Protein AF-K4IH78-F1 (afdb_monomer_lite)

Secondary structure (DSSP, 8-state):
--HHHHHH--STT-HHHHHHHHHHHHHHH--TTS-HHHHHHHHHHHHHHHHHHTT-----HHHHHHHHHHHTT-HHHHHHHHHHHHHHHTT-HHHHHHTHHHHHHHHHHHHHTTS-GGGS---HHHHHHHHHHHHHHH--

pLDDT: mean 88.58, std 10.08, range [51.41, 97.81]

Structure (mmCIF, N/CA/C/O backbone):
data_AF-K4IH78-F1
#
_entry.id   AF-K4IH78-F1
#
loop_
_atom_site.group_PDB
_atom_site.id
_atom_site.type_symbol
_atom_site.label_atom_id
_atom_site.label_alt_id
_atom_site.label_comp_id
_atom_site.label_asym_id
_atom_site.label_entity_id
_atom_site.label_seq_id
_atom_site.pdbx_PDB_ins_code
_atom_site.Cartn_x
_atom_site.Cartn_y
_atom_site.Cartn_z
_atom_site.occupancy
_atom_site.B_iso_or_equiv
_atom_site.auth_seq_id
_atom_site.auth_comp_id
_atom_site.auth_asym_id
_atom_site.auth_atom_id
_atom_site.pdbx_PDB_model_num
ATOM 1 N N . MET A 1 1 ? -16.023 -11.384 7.622 1.00 51.41 1 MET A N 1
ATOM 2 C CA . MET A 1 1 ? -15.762 -11.040 6.217 1.00 51.41 1 MET A CA 1
ATOM 3 C C . MET A 1 1 ? -14.771 -12.059 5.667 1.00 51.41 1 MET A C 1
ATOM 5 O O . MET A 1 1 ? -13.769 -12.294 6.327 1.00 51.41 1 MET A O 1
ATOM 9 N N . THR A 1 2 ? -15.081 -12.748 4.572 1.00 55.84 2 THR A N 1
ATOM 10 C CA . THR A 1 2 ? -14.238 -13.778 3.940 1.00 55.84 2 THR A CA 1
ATOM 11 C C . THR A 1 2 ? -13.180 -13.147 3.027 1.00 55.84 2 THR A C 1
ATOM 13 O O . THR A 1 2 ? -13.302 -11.983 2.647 1.00 55.84 2 THR A O 1
ATOM 16 N N . ALA A 1 3 ? -12.158 -13.916 2.629 1.00 53.53 3 ALA A N 1
ATOM 17 C CA . ALA A 1 3 ? -11.144 -13.486 1.658 1.00 53.53 3 ALA A CA 1
ATOM 18 C C . ALA A 1 3 ? -11.763 -12.898 0.374 1.00 53.53 3 ALA A C 1
ATOM 20 O O . ALA A 1 3 ? -11.286 -11.893 -0.148 1.00 53.53 3 ALA A O 1
ATOM 21 N N . TYR A 1 4 ? -12.866 -13.493 -0.095 1.00 55.97 4 TYR A N 1
ATOM 22 C CA . TYR A 1 4 ? -13.595 -13.046 -1.281 1.00 55.97 4 TYR A CA 1
ATOM 23 C C . TYR A 1 4 ? -14.158 -11.630 -1.132 1.00 55.97 4 TYR A C 1
ATOM 25 O O . TYR A 1 4 ? -14.076 -10.849 -2.069 1.00 55.97 4 TYR A O 1
ATOM 33 N N . GLU A 1 5 ? -14.651 -11.255 0.046 1.00 59.78 5 GLU A N 1
ATOM 34 C CA . GLU A 1 5 ? -15.256 -9.934 0.262 1.00 59.78 5 GLU A CA 1
ATOM 35 C C . GLU A 1 5 ? -14.207 -8.801 0.278 1.00 59.78 5 GLU A C 1
ATOM 37 O O . GLU A 1 5 ? -14.511 -7.685 -0.134 1.00 59.78 5 GLU A O 1
ATOM 42 N N . ILE A 1 6 ? -12.952 -9.066 0.673 1.00 61.47 6 ILE A N 1
ATOM 43 C CA . ILE A 1 6 ? -11.854 -8.081 0.544 1.00 61.47 6 ILE A CA 1
ATOM 44 C C . ILE A 1 6 ? -11.376 -7.972 -0.911 1.00 61.47 6 ILE A C 1
ATOM 46 O O . ILE A 1 6 ? -11.005 -6.890 -1.369 1.00 61.47 6 ILE A O 1
ATOM 50 N N . LEU A 1 7 ? -11.381 -9.086 -1.646 1.00 63.34 7 LEU A N 1
ATOM 51 C CA . LEU A 1 7 ? -10.942 -9.134 -3.040 1.00 63.34 7 LEU A CA 1
ATOM 52 C C . LEU A 1 7 ? -11.951 -8.494 -4.009 1.00 63.34 7 LEU A C 1
ATOM 54 O O . LEU A 1 7 ? -11.525 -7.864 -4.976 1.00 63.34 7 LEU A O 1
ATOM 58 N N . ASP A 1 8 ? -13.252 -8.626 -3.738 1.00 57.31 8 ASP A N 1
ATOM 59 C CA . ASP A 1 8 ? -14.347 -8.284 -4.663 1.00 57.31 8 ASP A CA 1
ATOM 60 C C . ASP A 1 8 ? -14.972 -6.894 -4.425 1.00 57.31 8 ASP A C 1
ATOM 62 O O . ASP A 1 8 ? -15.781 -6.405 -5.213 1.00 57.31 8 ASP A O 1
ATOM 66 N N . ASN A 1 9 ? -14.575 -6.193 -3.359 1.00 56.19 9 ASN A N 1
ATOM 67 C CA . ASN A 1 9 ? -15.042 -4.831 -3.099 1.00 56.19 9 ASN A CA 1
ATOM 68 C C . ASN A 1 9 ? -14.392 -3.846 -4.081 1.00 56.19 9 ASN A C 1
ATOM 70 O O . ASN A 1 9 ? -13.393 -3.229 -3.747 1.00 56.19 9 ASN A O 1
ATOM 74 N N . GLY A 1 10 ? -14.948 -3.660 -5.280 1.00 59.75 10 GLY A N 1
ATOM 75 C CA . GLY A 1 10 ? -14.458 -2.757 -6.342 1.00 59.75 10 GLY A CA 1
ATOM 76 C C . GLY A 1 10 ? -14.352 -1.250 -6.011 1.00 59.75 10 GLY A C 1
ATOM 77 O O . GLY A 1 10 ? -14.469 -0.423 -6.911 1.00 59.75 10 GLY A O 1
ATOM 78 N N . GLY A 1 11 ? -14.146 -0.878 -4.744 1.00 66.06 11 GLY A N 1
ATOM 79 C CA . GLY A 1 11 ? -13.921 0.467 -4.228 1.00 66.06 11 GLY A CA 1
ATOM 80 C C . GLY A 1 11 ? -12.656 0.581 -3.350 1.00 66.06 11 GLY A C 1
ATOM 81 O O . GLY A 1 11 ? -11.768 -0.276 -3.399 1.00 66.06 11 GLY A O 1
ATOM 82 N N . PRO A 1 12 ? -12.531 1.665 -2.559 1.00 69.00 12 PRO A N 1
ATOM 83 C CA . PRO A 1 12 ? -11.378 1.902 -1.688 1.00 69.00 12 PRO A CA 1
ATOM 84 C C . PRO A 1 12 ? -11.126 0.736 -0.723 1.00 69.00 12 PRO A C 1
ATOM 86 O O . PRO A 1 12 ? -12.046 0.279 -0.052 1.00 69.00 12 PRO A O 1
ATOM 89 N N . GLY A 1 13 ? -9.875 0.278 -0.634 1.00 77.38 13 GLY A N 1
ATOM 90 C CA . GLY A 1 13 ? -9.500 -0.855 0.217 1.00 77.38 13 GLY A CA 1
ATOM 91 C C . GLY A 1 13 ? -9.500 -2.214 -0.492 1.00 77.38 13 GLY A C 1
ATOM 92 O O . GLY A 1 13 ? -9.078 -3.194 0.117 1.00 77.38 13 GLY A O 1
ATOM 93 N N . CYS A 1 14 ? -9.878 -2.306 -1.773 1.00 88.25 14 CYS A N 1
ATOM 94 C CA . CYS A 1 14 ? -9.576 -3.508 -2.553 1.00 88.25 14 CYS A CA 1
ATOM 95 C C . CYS A 1 14 ? -8.100 -3.531 -2.972 1.00 88.25 14 CYS A C 1
ATOM 97 O O . CYS A 1 14 ? -7.600 -2.552 -3.539 1.00 88.25 14 CYS A O 1
ATOM 99 N N . PRO A 1 15 ? -7.393 -4.657 -2.759 1.00 89.50 15 PRO A N 1
ATOM 100 C CA . PRO A 1 15 ? -5.965 -4.771 -3.049 1.00 89.50 15 PRO A CA 1
ATOM 101 C C . PRO A 1 15 ? -5.649 -4.498 -4.522 1.00 89.50 15 PRO A C 1
ATOM 103 O O . PRO A 1 15 ? -4.727 -3.744 -4.832 1.00 89.50 15 PRO A O 1
ATOM 106 N N . GLY A 1 16 ? -6.434 -5.066 -5.442 1.00 88.88 16 GLY A N 1
ATOM 107 C CA . GLY A 1 16 ? -6.209 -4.902 -6.876 1.00 88.88 16 GLY A CA 1
ATOM 108 C C . GLY A 1 16 ? -6.401 -3.457 -7.333 1.00 88.88 16 GLY A C 1
ATOM 109 O O . GLY A 1 16 ? -5.571 -2.931 -8.076 1.00 88.88 16 GLY A O 1
ATOM 110 N N . GLU A 1 17 ? -7.462 -2.795 -6.869 1.00 89.19 17 GLU A N 1
ATOM 111 C CA . GLU A 1 17 ? -7.740 -1.412 -7.253 1.00 89.19 17 GLU A CA 1
ATOM 112 C C . GLU A 1 17 ? -6.742 -0.430 -6.637 1.00 89.19 17 GLU A C 1
ATOM 114 O O . GLU A 1 17 ? -6.152 0.369 -7.369 1.00 89.19 17 GLU A O 1
ATOM 119 N N . THR A 1 18 ? -6.458 -0.543 -5.334 1.00 91.81 18 THR A N 1
ATOM 120 C CA . THR A 1 18 ? -5.443 0.287 -4.671 1.00 91.81 18 THR A CA 1
ATOM 121 C C . THR A 1 18 ? -4.082 0.141 -5.355 1.00 91.81 18 THR A C 1
ATOM 123 O O . THR A 1 18 ? -3.441 1.151 -5.661 1.00 91.81 18 THR A O 1
ATOM 126 N N . ALA A 1 19 ? -3.657 -1.090 -5.675 1.00 92.94 19 ALA A N 1
ATOM 127 C CA . ALA A 1 19 ? -2.402 -1.326 -6.385 1.00 92.94 19 ALA A CA 1
ATOM 128 C C . ALA A 1 19 ? -2.375 -0.600 -7.737 1.00 92.94 19 ALA A C 1
ATOM 130 O O . ALA A 1 19 ? -1.407 0.103 -8.040 1.00 92.94 19 ALA A O 1
ATOM 131 N N . ARG A 1 20 ? -3.439 -0.717 -8.543 1.00 92.31 20 ARG A N 1
ATOM 132 C CA . ARG A 1 20 ? -3.512 -0.078 -9.866 1.00 92.31 20 ARG A CA 1
ATOM 133 C C . ARG A 1 20 ? -3.515 1.442 -9.779 1.00 92.31 20 ARG A C 1
ATOM 135 O O . ARG A 1 20 ? -2.736 2.079 -10.485 1.00 92.31 20 ARG A O 1
ATOM 142 N N . VAL A 1 21 ? -4.365 2.022 -8.931 1.00 92.25 21 VAL A N 1
ATOM 143 C CA . VAL A 1 21 ? -4.503 3.480 -8.794 1.00 92.25 21 VAL A CA 1
ATOM 144 C C . VAL A 1 21 ? -3.200 4.097 -8.303 1.00 92.25 21 VAL A C 1
ATOM 146 O O . VAL A 1 21 ? -2.677 5.017 -8.932 1.00 92.25 21 VAL A O 1
ATOM 149 N N . MET A 1 22 ? -2.617 3.560 -7.229 1.00 94.88 22 MET A N 1
ATO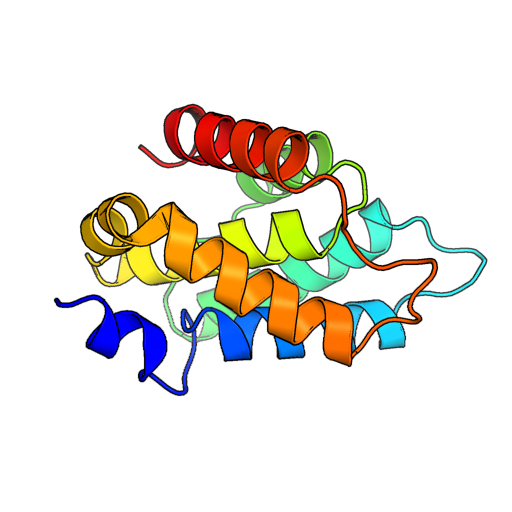M 150 C CA . MET A 1 22 ? -1.381 4.117 -6.678 1.00 94.88 22 MET A CA 1
ATOM 151 C C . MET A 1 22 ? -0.198 3.956 -7.632 1.00 94.88 22 MET A C 1
ATOM 153 O O . MET A 1 22 ? 0.608 4.877 -7.769 1.00 94.88 22 MET A O 1
ATOM 157 N N . THR A 1 23 ? -0.117 2.830 -8.344 1.00 94.94 23 THR A N 1
ATOM 158 C CA . THR A 1 23 ? 0.946 2.602 -9.332 1.00 94.94 23 THR A CA 1
ATOM 159 C C . THR A 1 23 ? 0.805 3.523 -10.540 1.00 94.94 23 THR A C 1
ATOM 161 O O . THR A 1 23 ? 1.804 4.083 -10.986 1.00 94.94 23 THR A O 1
ATOM 164 N N . ARG A 1 24 ? -0.415 3.749 -11.047 1.00 95.00 24 ARG A N 1
ATOM 165 C CA . ARG A 1 24 ? -0.666 4.699 -12.145 1.00 95.00 24 ARG A CA 1
ATOM 166 C C . ARG A 1 24 ? -0.279 6.123 -11.758 1.00 95.00 24 ARG A C 1
ATOM 168 O O . ARG A 1 24 ? 0.508 6.730 -12.477 1.00 95.00 24 ARG A O 1
ATOM 175 N N . ASN A 1 25 ? -0.724 6.600 -10.594 1.00 95.62 25 ASN A N 1
ATOM 176 C CA . ASN A 1 25 ? -0.350 7.927 -10.095 1.00 95.62 25 ASN A CA 1
ATOM 177 C C . ASN A 1 25 ? 1.169 8.046 -9.919 1.00 95.62 25 ASN A C 1
ATOM 179 O O . ASN A 1 25 ? 1.765 9.079 -10.218 1.00 95.62 25 ASN A O 1
ATOM 183 N N . TYR A 1 26 ? 1.822 6.977 -9.455 1.00 96.19 26 TYR A N 1
ATOM 184 C CA . TYR A 1 26 ? 3.275 6.948 -9.338 1.00 96.19 26 TYR A CA 1
ATOM 185 C C . TYR A 1 26 ? 3.956 7.066 -10.699 1.00 96.19 26 TYR A C 1
ATOM 187 O O . TYR A 1 26 ? 4.854 7.889 -10.836 1.00 96.19 26 TYR A O 1
ATOM 195 N N . ILE A 1 27 ? 3.525 6.303 -11.705 1.00 94.44 27 ILE A N 1
ATOM 196 C CA . ILE A 1 27 ? 4.068 6.386 -13.068 1.00 94.44 27 ILE A CA 1
ATOM 197 C C . ILE A 1 27 ? 3.861 7.788 -13.652 1.00 94.44 27 ILE A C 1
ATOM 199 O O . ILE A 1 27 ? 4.798 8.347 -14.215 1.00 94.44 27 ILE A O 1
ATOM 203 N N . GLU A 1 28 ? 2.676 8.372 -13.473 1.00 95.19 28 GLU A N 1
ATOM 204 C CA . GLU A 1 28 ? 2.332 9.709 -13.966 1.00 95.19 28 GLU A CA 1
ATOM 205 C C . GLU A 1 28 ? 3.195 10.805 -13.325 1.00 95.19 28 GLU A C 1
ATOM 207 O O . GLU A 1 28 ? 3.735 11.679 -14.004 1.00 95.19 28 GLU A O 1
ATOM 212 N N . PHE A 1 29 ? 3.364 10.762 -12.004 1.00 94.69 29 PHE A N 1
ATOM 213 C CA . PHE A 1 29 ? 4.105 11.788 -11.275 1.00 94.69 29 PHE A CA 1
ATOM 214 C C . PHE A 1 29 ? 5.620 11.584 -11.297 1.00 94.69 29 PHE A C 1
ATOM 216 O O . PHE A 1 29 ? 6.371 12.528 -11.001 1.00 94.69 29 PHE A O 1
ATOM 223 N N . LYS A 1 30 ? 6.095 10.370 -11.601 1.00 94.00 30 LYS A N 1
ATOM 224 C CA . LYS A 1 30 ? 7.520 10.055 -11.613 1.00 94.00 30 LYS A CA 1
ATOM 225 C C . LYS A 1 30 ? 8.190 10.695 -12.823 1.00 94.00 30 LYS A C 1
ATOM 227 O O . LYS A 1 30 ? 7.986 10.307 -13.964 1.00 94.00 30 LYS A O 1
ATOM 232 N N . SER A 1 31 ? 9.107 11.615 -12.541 1.00 91.88 31 SER A N 1
ATOM 233 C CA . SER A 1 31 ? 10.054 12.152 -13.520 1.00 91.88 31 SER A CA 1
ATOM 234 C C . SER A 1 31 ? 11.492 11.732 -13.177 1.00 91.88 31 SER A C 1
ATOM 236 O O . SER A 1 31 ? 11.739 11.251 -12.060 1.00 91.88 31 SER A O 1
ATOM 238 N N . PRO A 1 32 ? 12.467 11.911 -14.091 1.00 89.12 32 PRO A N 1
ATOM 239 C CA . PRO A 1 32 ? 13.881 11.642 -13.809 1.00 89.12 32 PRO A CA 1
ATOM 240 C C . PRO A 1 32 ? 14.434 12.429 -12.610 1.00 89.12 32 PRO A C 1
ATOM 242 O O . PRO A 1 32 ? 15.308 11.938 -11.907 1.00 89.12 32 PRO A O 1
ATOM 245 N N . PHE A 1 33 ? 13.881 13.614 -12.335 1.00 92.50 33 PHE A N 1
ATOM 246 C CA . PHE A 1 33 ? 14.385 14.546 -11.319 1.00 92.50 33 PHE A CA 1
ATOM 247 C C . PHE A 1 33 ? 13.715 14.409 -9.946 1.00 92.50 33 PHE A C 1
ATOM 249 O O . PHE A 1 33 ? 14.165 15.011 -8.974 1.00 92.50 33 PHE A O 1
ATOM 256 N N . LYS A 1 34 ? 12.624 13.642 -9.842 1.00 93.25 34 LYS A N 1
ATOM 257 C CA . LYS A 1 34 ? 11.906 13.435 -8.575 1.00 93.25 34 LYS A CA 1
ATOM 258 C C . LYS A 1 34 ? 12.315 12.113 -7.937 1.00 93.25 34 LYS A C 1
ATOM 260 O O . LYS A 1 34 ? 12.295 11.080 -8.604 1.00 93.25 34 LYS A O 1
ATOM 265 N N . SER A 1 35 ? 12.642 12.115 -6.647 1.00 95.31 35 SER A N 1
ATOM 266 C CA . SER A 1 35 ? 12.884 10.873 -5.905 1.00 95.31 35 SER A CA 1
ATOM 267 C C . SER A 1 35 ? 11.588 10.072 -5.735 1.00 95.31 35 SER A C 1
ATOM 269 O O . SER A 1 35 ? 10.496 10.635 -5.689 1.00 95.31 35 SER A O 1
ATOM 271 N N . SER A 1 36 ? 11.687 8.746 -5.623 1.00 95.19 36 SER A N 1
ATOM 272 C CA . SER A 1 36 ? 10.509 7.897 -5.388 1.00 95.19 36 SER A CA 1
ATOM 273 C C . SER A 1 36 ? 9.763 8.303 -4.117 1.00 95.19 36 SER A C 1
ATOM 275 O O . SER A 1 36 ? 8.542 8.404 -4.133 1.00 95.19 36 SER A O 1
ATOM 277 N N . ASN A 1 37 ? 10.497 8.624 -3.048 1.00 96.19 37 ASN A N 1
ATOM 278 C CA . ASN A 1 37 ? 9.915 9.051 -1.777 1.00 96.19 37 ASN A CA 1
ATOM 279 C C . ASN A 1 37 ? 9.116 10.353 -1.903 1.00 96.19 37 ASN A C 1
ATOM 281 O O . ASN A 1 37 ? 8.052 10.464 -1.301 1.00 96.19 37 ASN A O 1
ATOM 285 N N . SER A 1 38 ? 9.577 11.332 -2.695 1.00 96.56 38 SER A N 1
ATOM 286 C CA . SER A 1 38 ? 8.817 12.576 -2.871 1.00 96.56 38 SER A CA 1
ATOM 287 C C . SER A 1 38 ? 7.526 12.351 -3.659 1.00 96.56 38 SER A C 1
ATOM 289 O O . SER A 1 38 ? 6.497 12.942 -3.333 1.00 96.56 38 SER A O 1
ATOM 291 N N . VAL A 1 39 ? 7.554 11.453 -4.648 1.00 97.56 39 VAL A N 1
ATOM 292 C CA . VAL A 1 39 ? 6.367 11.066 -5.419 1.00 97.56 39 VAL A CA 1
ATOM 293 C C . VAL A 1 39 ? 5.367 10.302 -4.551 1.00 97.56 39 VAL A C 1
ATOM 295 O O . VAL A 1 39 ? 4.198 10.675 -4.516 1.00 97.56 39 VAL A O 1
ATOM 298 N N . ILE A 1 40 ? 5.814 9.284 -3.806 1.00 97.81 40 ILE A N 1
ATOM 299 C CA . ILE A 1 40 ? 4.943 8.508 -2.907 1.00 97.81 40 ILE A CA 1
ATOM 300 C C . ILE A 1 40 ? 4.316 9.429 -1.858 1.00 97.81 40 ILE A C 1
ATOM 302 O O . ILE A 1 40 ? 3.113 9.355 -1.625 1.00 97.81 40 ILE A O 1
ATOM 306 N N . ARG A 1 41 ? 5.095 10.352 -1.280 1.00 97.81 41 ARG A N 1
ATOM 307 C CA . ARG A 1 41 ? 4.588 11.338 -0.319 1.00 97.81 41 ARG A CA 1
ATOM 308 C C . ARG 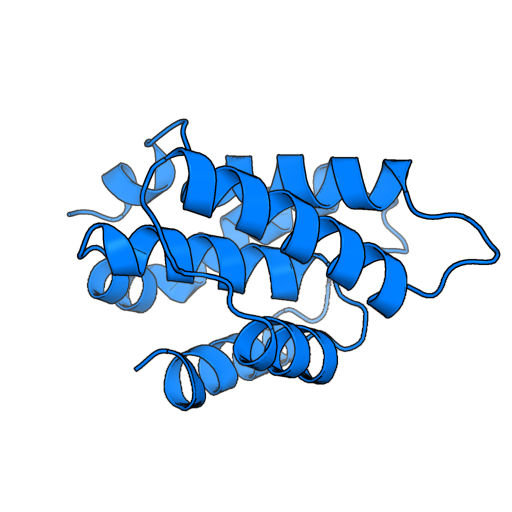A 1 41 ? 3.472 12.182 -0.913 1.00 97.81 41 ARG A C 1
ATOM 310 O O . ARG A 1 41 ? 2.446 12.360 -0.267 1.00 97.81 41 ARG A O 1
ATOM 317 N N . LYS A 1 42 ? 3.667 12.694 -2.132 1.00 96.94 42 LYS A N 1
ATOM 318 C CA . LYS A 1 42 ? 2.626 13.456 -2.825 1.00 96.94 42 LYS A CA 1
ATOM 319 C C . LYS A 1 42 ? 1.351 12.625 -2.975 1.00 96.94 42 LYS A C 1
ATOM 321 O O . LYS A 1 42 ? 0.288 13.116 -2.628 1.00 96.94 42 LYS A O 1
ATOM 326 N N . ILE A 1 43 ? 1.465 11.378 -3.431 1.00 97.12 43 ILE A N 1
ATOM 327 C CA . ILE A 1 43 ? 0.306 10.493 -3.617 1.00 97.12 43 ILE A CA 1
ATOM 328 C C . ILE A 1 43 ? -0.424 10.257 -2.292 1.00 97.12 43 ILE A C 1
ATOM 330 O O . ILE A 1 43 ? -1.643 10.363 -2.251 1.00 97.12 43 ILE A O 1
ATOM 334 N N . LEU A 1 44 ? 0.302 9.970 -1.208 1.00 97.00 44 LEU A N 1
ATOM 335 C CA . LEU A 1 44 ? -0.297 9.749 0.110 1.00 97.00 44 LEU A CA 1
ATOM 336 C C . LEU A 1 44 ? -0.979 11.010 0.657 1.00 97.00 44 LEU A C 1
ATOM 338 O O . LEU A 1 44 ? -2.065 10.903 1.211 1.00 97.00 44 LEU A O 1
ATOM 342 N N . ASN A 1 45 ? -0.396 12.194 0.451 1.00 96.31 45 ASN A N 1
ATOM 343 C CA . ASN A 1 45 ? -1.035 13.461 0.817 1.00 96.31 45 ASN A CA 1
ATOM 344 C C . ASN A 1 45 ? -2.309 13.713 -0.007 1.00 96.31 45 ASN A C 1
ATOM 346 O O . ASN A 1 45 ? -3.328 14.112 0.547 1.00 96.31 45 ASN A O 1
ATOM 350 N N . ASP A 1 46 ? -2.272 13.458 -1.319 1.00 95.06 46 ASP A N 1
ATOM 351 C CA . ASP A 1 46 ? -3.450 13.591 -2.181 1.00 95.06 46 ASP A CA 1
ATOM 352 C C . ASP A 1 46 ? -4.559 12.604 -1.731 1.00 95.06 46 ASP A C 1
ATOM 354 O O . ASP A 1 46 ? -5.736 12.962 -1.703 1.00 95.06 46 ASP A O 1
ATOM 358 N N . ARG A 1 47 ? -4.195 11.384 -1.299 1.00 92.25 47 ARG A N 1
ATOM 359 C CA . ARG A 1 47 ? -5.127 10.400 -0.708 1.00 92.25 47 ARG A CA 1
ATOM 360 C C . ARG A 1 47 ? -5.681 10.844 0.646 1.00 92.25 47 ARG A C 1
ATOM 362 O O . ARG A 1 47 ? -6.876 10.690 0.867 1.00 92.25 47 ARG A O 1
ATOM 369 N N . ASP A 1 48 ? -4.854 11.401 1.529 1.00 93.69 48 ASP A N 1
ATOM 370 C CA . ASP A 1 48 ? -5.289 11.947 2.824 1.00 93.69 48 ASP A CA 1
ATOM 371 C C . ASP A 1 48 ? -6.360 13.034 2.650 1.00 93.69 48 ASP A C 1
ATOM 373 O O . ASP A 1 48 ? -7.383 13.019 3.332 1.00 93.69 48 ASP A O 1
ATOM 377 N N . VAL A 1 49 ? -6.191 13.926 1.666 1.00 93.44 49 VAL A N 1
ATOM 378 C CA . VAL A 1 49 ? -7.214 14.929 1.324 1.00 93.44 49 VAL A CA 1
ATOM 379 C C . VAL A 1 49 ? -8.537 14.265 0.937 1.00 93.44 49 VAL A C 1
ATOM 381 O O . VAL A 1 49 ? -9.587 14.673 1.435 1.00 93.44 49 VAL A O 1
ATOM 384 N N . VAL A 1 50 ? -8.502 13.229 0.093 1.00 90.50 50 VAL A N 1
ATOM 385 C CA . VAL A 1 50 ? -9.709 12.483 -0.303 1.00 90.50 50 VAL A CA 1
ATOM 386 C C . VAL A 1 50 ? -10.362 11.809 0.904 1.00 90.50 50 VAL A C 1
ATOM 388 O O . VAL A 1 50 ? -11.576 11.902 1.062 1.00 90.50 50 VAL A O 1
ATOM 391 N N . TYR A 1 51 ? -9.578 11.183 1.787 1.00 89.69 51 TYR A N 1
ATOM 392 C CA . TYR A 1 51 ? -10.102 10.576 3.012 1.00 89.69 51 TYR A CA 1
ATOM 393 C C . TYR A 1 51 ? -10.803 11.597 3.905 1.00 89.69 51 TYR A C 1
ATOM 395 O O . TYR A 1 51 ? -11.938 11.375 4.328 1.00 89.69 51 TYR A O 1
ATOM 403 N N . LYS A 1 52 ? -10.191 12.762 4.114 1.00 90.88 52 LYS A N 1
ATOM 404 C CA . LYS A 1 52 ? -10.785 13.833 4.922 1.00 90.88 52 LYS A CA 1
ATOM 405 C C . LYS A 1 52 ? -12.084 14.364 4.325 1.00 90.88 52 LYS A C 1
ATOM 407 O O . LYS A 1 52 ? -13.018 14.645 5.071 1.00 90.88 52 LYS A O 1
ATOM 412 N N . GLN A 1 53 ? -12.183 14.447 2.997 1.00 91.62 53 GLN A N 1
ATOM 413 C CA . GLN A 1 53 ? -13.416 14.855 2.309 1.00 91.62 53 GLN A CA 1
ATOM 414 C C . GLN A 1 53 ? -14.584 13.889 2.544 1.00 91.62 53 GLN A C 1
ATOM 416 O O . GLN A 1 53 ? -15.733 14.325 2.547 1.00 91.62 53 GLN A O 1
ATOM 421 N N . ILE A 1 54 ? -14.303 12.605 2.776 1.00 88.25 54 ILE A N 1
ATOM 422 C CA . ILE A 1 54 ? -15.315 11.588 3.096 1.00 88.25 54 ILE A CA 1
ATOM 423 C C . ILE A 1 54 ? -15.441 11.322 4.606 1.00 88.25 54 ILE A C 1
ATOM 425 O O . ILE A 1 54 ? -16.056 10.338 5.009 1.00 88.25 54 ILE A O 1
ATOM 429 N N . GLY A 1 55 ? -14.883 12.199 5.448 1.00 88.06 55 GLY A N 1
ATOM 430 C CA . GLY A 1 55 ? -15.001 12.119 6.908 1.00 88.06 55 GLY A CA 1
ATOM 431 C C . GLY A 1 55 ? -14.078 11.094 7.570 1.00 88.06 55 GLY A C 1
ATOM 432 O O . GLY A 1 55 ? -14.335 10.681 8.698 1.00 88.06 55 GLY A O 1
ATOM 433 N N . MET A 1 56 ? -13.011 10.676 6.889 1.00 86.56 56 MET A N 1
ATOM 434 C CA . MET A 1 56 ? -12.026 9.718 7.388 1.00 86.56 56 MET A CA 1
ATOM 435 C C . MET A 1 56 ? -10.695 10.424 7.682 1.00 86.56 56 MET A C 1
ATOM 437 O O . MET A 1 56 ? -10.108 11.033 6.793 1.00 86.56 56 MET A O 1
ATOM 441 N N . ASP A 1 57 ? -10.180 10.315 8.908 1.00 87.56 57 ASP A N 1
ATOM 442 C CA . ASP A 1 57 ? -8.862 10.856 9.286 1.00 87.56 57 ASP A CA 1
ATOM 443 C C . ASP A 1 57 ? -7.869 9.716 9.543 1.00 87.56 57 ASP A C 1
ATOM 445 O O . ASP A 1 57 ? -7.709 9.232 10.664 1.00 87.56 57 ASP A O 1
ATOM 449 N N . VAL A 1 58 ? -7.280 9.206 8.458 1.00 86.50 58 VAL A N 1
ATOM 450 C CA . VAL A 1 58 ? -6.584 7.905 8.461 1.00 86.50 58 VAL A CA 1
ATOM 451 C C . VAL A 1 58 ? -5.126 7.977 8.023 1.00 86.50 58 VAL A C 1
ATOM 453 O O . VAL A 1 58 ? -4.335 7.114 8.394 1.00 86.50 58 VAL A O 1
ATOM 456 N N . LEU A 1 59 ? -4.747 9.010 7.267 1.00 90.75 59 LEU A N 1
ATOM 457 C CA . LEU A 1 59 ? -3.391 9.225 6.759 1.00 90.75 59 LEU A CA 1
ATOM 458 C C . LEU A 1 59 ? -2.836 10.556 7.279 1.00 90.75 59 LEU A C 1
ATOM 460 O O . LEU A 1 59 ? -2.584 11.488 6.527 1.00 90.75 59 LEU A O 1
ATOM 464 N N . ASN A 1 60 ? -2.593 10.652 8.587 1.00 88.44 60 ASN A N 1
ATOM 465 C CA . ASN A 1 60 ? -1.936 11.840 9.134 1.00 88.44 60 ASN A CA 1
ATOM 466 C C . ASN A 1 6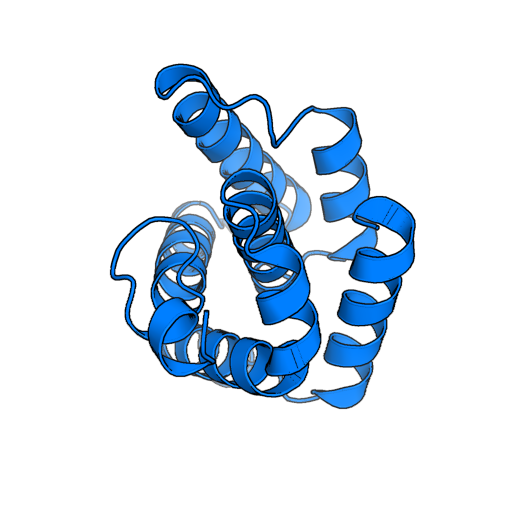0 ? -0.449 11.929 8.727 1.00 88.44 60 ASN A C 1
ATOM 468 O O . ASN A 1 60 ? 0.185 10.944 8.338 1.00 88.44 60 ASN A O 1
ATOM 472 N N . SER A 1 61 ? 0.131 13.125 8.866 1.00 93.00 61 SER A N 1
ATOM 473 C CA . SER A 1 61 ? 1.515 13.411 8.463 1.00 93.00 61 SER A CA 1
ATOM 474 C C . SER A 1 61 ? 2.545 12.491 9.125 1.00 93.00 61 SER A C 1
ATOM 476 O O . SER A 1 61 ? 3.489 12.061 8.465 1.00 93.00 61 SER A O 1
ATOM 478 N N . VAL A 1 62 ? 2.349 12.136 10.398 1.00 94.38 62 VAL A N 1
ATOM 479 C CA . VAL A 1 62 ? 3.252 11.249 11.147 1.00 94.38 62 VAL A CA 1
ATOM 480 C C . VAL A 1 62 ? 3.252 9.844 10.545 1.00 94.38 62 VAL A C 1
ATOM 482 O O . VAL A 1 62 ? 4.317 9.260 10.341 1.00 94.38 62 VAL A O 1
ATOM 485 N N . LEU A 1 63 ? 2.075 9.301 10.228 1.00 94.88 63 LEU A N 1
ATOM 486 C CA . LEU A 1 63 ? 1.958 7.990 9.598 1.00 94.88 63 LEU A CA 1
ATOM 487 C C . LEU A 1 63 ? 2.547 7.996 8.185 1.00 94.88 63 LEU A C 1
ATOM 489 O O . LEU A 1 63 ? 3.281 7.076 7.831 1.00 94.88 63 LEU A O 1
ATOM 493 N N . ILE A 1 64 ? 2.310 9.056 7.409 1.00 96.56 64 ILE A N 1
ATOM 494 C CA . ILE A 1 6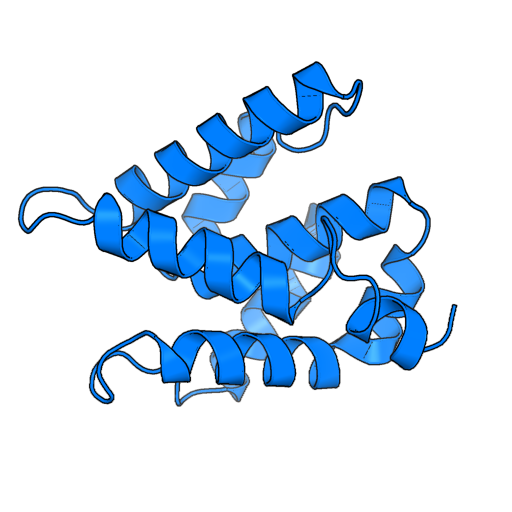4 ? 2.906 9.213 6.078 1.00 96.56 64 ILE A CA 1
ATOM 495 C C . ILE A 1 64 ? 4.437 9.180 6.163 1.00 96.56 64 ILE A C 1
ATOM 497 O O . ILE A 1 64 ? 5.062 8.444 5.403 1.00 96.56 64 ILE A O 1
ATOM 501 N N . GLU A 1 65 ? 5.061 9.898 7.103 1.00 96.12 65 GLU A N 1
ATOM 502 C CA . GLU A 1 65 ? 6.521 9.839 7.287 1.00 96.12 65 GLU A CA 1
ATOM 503 C C . GLU A 1 65 ? 7.020 8.418 7.568 1.00 96.12 65 GLU A C 1
ATOM 505 O O . GLU A 1 65 ? 7.990 7.967 6.951 1.00 96.12 65 GLU A O 1
ATOM 510 N N . LYS A 1 66 ? 6.338 7.685 8.453 1.00 96.25 66 LYS A N 1
ATOM 511 C CA . LYS A 1 66 ? 6.688 6.295 8.779 1.00 96.25 66 LYS A CA 1
ATOM 512 C C . LYS A 1 66 ? 6.584 5.382 7.558 1.00 96.25 66 LYS A C 1
ATOM 514 O O . LYS A 1 66 ? 7.492 4.584 7.317 1.00 96.25 66 LYS A O 1
ATOM 519 N N . ILE A 1 67 ? 5.520 5.527 6.763 1.00 96.94 67 ILE A N 1
ATOM 520 C CA . ILE A 1 67 ? 5.346 4.784 5.508 1.00 96.94 67 ILE A CA 1
ATOM 521 C C . ILE A 1 67 ? 6.507 5.086 4.564 1.00 96.94 67 ILE A C 1
ATOM 523 O O . ILE A 1 67 ? 7.135 4.160 4.064 1.00 96.94 67 ILE A O 1
ATOM 527 N N . ILE A 1 68 ? 6.842 6.362 4.352 1.00 96.62 68 ILE A N 1
ATOM 528 C CA . ILE A 1 68 ? 7.919 6.768 3.439 1.00 96.62 68 ILE A CA 1
ATOM 529 C C . ILE A 1 68 ? 9.274 6.194 3.861 1.00 96.62 68 ILE A C 1
ATOM 531 O O . ILE A 1 68 ? 10.014 5.686 3.017 1.00 96.62 68 ILE A O 1
ATOM 535 N N . GLN A 1 69 ? 9.592 6.235 5.155 1.00 94.38 69 GLN A N 1
ATOM 536 C CA . GLN A 1 69 ? 10.846 5.694 5.680 1.00 94.38 69 GLN A CA 1
ATOM 537 C C . GLN A 1 69 ? 10.962 4.179 5.470 1.00 94.38 69 GLN A C 1
ATOM 539 O O . GLN A 1 69 ? 12.048 3.679 5.182 1.00 94.38 69 GLN A O 1
ATOM 544 N N . LYS A 1 70 ? 9.855 3.440 5.600 1.00 94.69 70 LYS A N 1
ATOM 545 C CA . LYS A 1 70 ? 9.838 1.969 5.535 1.00 94.69 70 LYS A CA 1
ATOM 546 C C . LYS A 1 70 ? 9.638 1.424 4.123 1.00 94.69 70 LYS A C 1
ATOM 548 O O . LYS A 1 70 ? 10.175 0.364 3.802 1.00 94.69 70 LYS A O 1
ATOM 553 N N . ALA A 1 71 ? 8.936 2.174 3.277 1.00 92.31 71 ALA A N 1
ATOM 554 C CA . ALA A 1 71 ? 8.719 1.844 1.877 1.00 92.31 71 ALA A CA 1
ATOM 555 C C . ALA A 1 71 ? 10.012 1.871 1.060 1.00 92.31 71 ALA A C 1
ATOM 557 O O . ALA A 1 71 ? 10.076 1.204 0.038 1.00 92.31 71 ALA A O 1
ATOM 558 N N . ASN A 1 72 ? 11.028 2.642 1.469 1.00 90.00 72 ASN A N 1
ATOM 559 C CA . ASN A 1 72 ? 12.309 2.739 0.759 1.00 90.00 72 ASN A CA 1
ATOM 560 C C . ASN A 1 72 ? 12.149 3.029 -0.754 1.00 90.00 72 ASN A C 1
ATOM 562 O O . ASN A 1 72 ? 12.845 2.480 -1.604 1.00 90.00 72 ASN A O 1
ATOM 566 N N . GLY A 1 73 ? 11.186 3.885 -1.107 1.00 90.81 73 GLY A N 1
ATOM 567 C CA . GLY A 1 73 ? 10.881 4.228 -2.497 1.00 90.81 73 GLY A CA 1
ATOM 568 C C . GLY A 1 73 ? 10.008 3.222 -3.255 1.00 90.81 73 GLY A C 1
ATOM 569 O O . GLY A 1 73 ? 9.744 3.448 -4.437 1.00 90.81 73 GLY A O 1
ATOM 570 N N . GLU A 1 74 ? 9.527 2.161 -2.609 1.00 92.19 74 GLU A N 1
ATOM 571 C CA . GLU A 1 74 ? 8.649 1.154 -3.207 1.00 92.19 74 GLU A CA 1
ATOM 572 C C . GLU A 1 74 ? 7.179 1.576 -3.091 1.00 92.19 74 GLU A C 1
ATOM 574 O O . GLU A 1 74 ? 6.573 1.519 -2.019 1.00 92.19 74 GLU A O 1
ATOM 579 N N . ILE A 1 75 ? 6.569 1.978 -4.212 1.00 95.31 75 ILE A N 1
ATOM 580 C CA . ILE A 1 75 ? 5.150 2.376 -4.242 1.00 95.31 75 ILE A CA 1
ATOM 581 C C . ILE A 1 75 ? 4.224 1.250 -3.777 1.00 95.31 75 ILE A C 1
ATOM 583 O O . ILE A 1 75 ? 3.227 1.524 -3.115 1.00 95.31 75 ILE A O 1
ATOM 587 N N . LEU A 1 76 ? 4.563 -0.010 -4.067 1.00 94.69 76 LEU A N 1
ATOM 588 C CA . LEU A 1 76 ? 3.722 -1.140 -3.689 1.00 94.69 76 LEU A CA 1
ATOM 589 C C . LEU A 1 76 ? 3.642 -1.324 -2.171 1.00 94.69 76 LEU A C 1
ATOM 591 O O . LEU A 1 76 ? 2.585 -1.680 -1.659 1.00 94.69 76 LEU A O 1
ATOM 595 N N . PHE A 1 77 ? 4.723 -1.019 -1.448 1.00 95.38 77 PHE A N 1
ATOM 596 C CA . PHE A 1 77 ? 4.708 -1.024 0.012 1.00 95.38 77 PHE A CA 1
ATOM 597 C C . PHE A 1 77 ? 3.698 0.000 0.536 1.00 95.38 77 PHE A C 1
ATOM 599 O O . PHE A 1 77 ? 2.830 -0.324 1.342 1.00 95.38 77 PHE A O 1
ATOM 606 N N . ALA A 1 78 ? 3.786 1.236 0.035 1.00 96.50 78 ALA A N 1
ATOM 607 C CA . ALA A 1 78 ? 2.872 2.304 0.422 1.00 96.50 78 ALA A CA 1
ATOM 608 C C . ALA A 1 78 ? 1.419 1.974 0.050 1.00 96.50 78 ALA A C 1
ATOM 610 O O . ALA A 1 78 ? 0.520 2.233 0.842 1.00 96.50 78 ALA A O 1
ATOM 611 N N . ALA A 1 79 ? 1.201 1.357 -1.113 1.00 95.50 79 ALA A N 1
ATOM 612 C CA . ALA A 1 79 ? -0.117 0.930 -1.560 1.00 95.50 79 ALA A CA 1
ATOM 613 C C . ALA A 1 79 ? -0.724 -0.149 -0.660 1.00 95.50 79 ALA A C 1
ATOM 615 O O . ALA A 1 79 ? -1.904 -0.076 -0.331 1.00 95.50 79 ALA A O 1
ATOM 616 N N . PHE A 1 80 ? 0.067 -1.133 -0.230 1.00 95.88 80 PHE A N 1
ATOM 617 C CA . PHE A 1 80 ? -0.433 -2.164 0.676 1.00 95.88 80 PHE A CA 1
ATOM 618 C C . PHE A 1 80 ? -0.833 -1.573 2.028 1.00 95.88 80 PHE A C 1
ATOM 620 O O . PHE A 1 80 ? -1.908 -1.868 2.548 1.00 95.88 80 PHE A O 1
ATOM 627 N N . VAL A 1 81 ? 0.018 -0.710 2.586 1.00 95.81 81 VAL A N 1
ATOM 628 C CA . VAL A 1 81 ? -0.272 -0.041 3.856 1.00 95.81 81 VAL A CA 1
ATOM 629 C C . VAL A 1 81 ? -1.540 0.805 3.753 1.00 95.81 81 VAL A C 1
ATOM 631 O O . VAL A 1 81 ? -2.381 0.757 4.645 1.00 95.81 81 VAL A O 1
ATOM 634 N N . GLU A 1 82 ? -1.701 1.539 2.655 1.00 94.19 82 GLU A N 1
ATOM 635 C CA . GLU A 1 82 ? -2.893 2.334 2.386 1.00 94.19 82 GLU A CA 1
ATOM 636 C C . GLU A 1 82 ? -4.160 1.472 2.376 1.00 94.19 82 GLU A C 1
ATOM 638 O O . GLU A 1 82 ? -5.075 1.752 3.148 1.00 94.19 82 GLU A O 1
ATOM 643 N N . MET A 1 83 ? -4.158 0.367 1.621 1.00 93.81 83 MET A N 1
ATOM 644 C CA . MET A 1 83 ? -5.256 -0.605 1.587 1.00 93.81 83 MET A CA 1
ATOM 645 C C . MET A 1 83 ? -5.601 -1.124 2.987 1.00 93.81 83 MET A C 1
ATOM 647 O O . MET A 1 83 ? -6.776 -1.222 3.358 1.00 93.81 83 MET A O 1
ATOM 651 N N . ALA A 1 84 ? -4.585 -1.446 3.783 1.00 93.75 84 ALA A N 1
ATOM 652 C CA . ALA A 1 84 ? -4.800 -1.997 5.106 1.00 93.75 84 ALA A CA 1
ATOM 653 C C . ALA A 1 84 ? -5.371 -0.962 6.086 1.00 93.75 84 ALA A C 1
ATOM 655 O O . ALA A 1 84 ? -6.230 -1.300 6.901 1.00 93.75 84 ALA A O 1
ATOM 656 N N . ILE A 1 85 ? -4.950 0.301 5.985 1.00 92.38 85 ILE A N 1
ATOM 657 C CA . ILE A 1 85 ? -5.508 1.415 6.762 1.00 92.38 85 ILE A CA 1
ATOM 658 C C . ILE A 1 85 ? -6.983 1.627 6.406 1.00 92.38 85 ILE A C 1
ATOM 660 O O . ILE A 1 85 ? -7.817 1.737 7.307 1.00 92.38 85 ILE A O 1
ATOM 664 N N . THR A 1 86 ? -7.330 1.617 5.115 1.00 89.81 86 THR A N 1
ATOM 665 C CA . THR A 1 86 ? -8.727 1.717 4.668 1.00 89.81 86 THR A CA 1
ATOM 666 C C . THR A 1 86 ? -9.569 0.602 5.278 1.00 89.81 86 THR A C 1
ATOM 668 O O . THR A 1 86 ? -10.583 0.866 5.916 1.00 89.81 86 THR A O 1
ATOM 671 N N . ASN A 1 87 ? -9.107 -0.646 5.188 1.00 88.94 87 ASN A N 1
ATOM 672 C CA . ASN A 1 87 ? -9.815 -1.785 5.773 1.00 88.94 87 ASN A CA 1
ATOM 673 C C . ASN A 1 87 ? -9.865 -1.740 7.305 1.00 88.94 87 ASN A C 1
ATOM 675 O O . ASN A 1 87 ? -10.815 -2.242 7.903 1.00 88.94 87 ASN A O 1
ATOM 679 N N . LYS A 1 88 ? -8.888 -1.114 7.970 1.00 88.62 88 LYS A N 1
ATOM 680 C CA . LYS A 1 88 ? -8.946 -0.894 9.419 1.00 88.62 88 LYS A CA 1
ATOM 681 C C . LYS A 1 88 ? -10.124 -0.020 9.813 1.00 88.62 88 LYS A C 1
ATOM 683 O O . LYS A 1 88 ? -10.813 -0.340 10.777 1.00 88.62 88 LYS A O 1
ATOM 688 N N . THR A 1 89 ? -10.406 1.025 9.045 1.00 84.75 89 THR A N 1
ATOM 689 C CA . THR A 1 89 ? -11.539 1.915 9.339 1.00 84.75 89 THR A CA 1
ATOM 690 C C . THR A 1 89 ? -12.905 1.285 9.130 1.00 84.75 89 THR A C 1
ATOM 692 O O . THR A 1 89 ? -13.868 1.687 9.775 1.00 84.75 89 THR A O 1
ATOM 695 N N . THR A 1 90 ? -12.988 0.261 8.285 1.00 83.44 90 THR A N 1
ATOM 696 C CA . THR A 1 90 ? -14.215 -0.503 8.052 1.00 83.44 90 THR A CA 1
ATOM 697 C C . THR A 1 90 ? -14.284 -1.772 8.908 1.00 83.44 90 THR A C 1
ATOM 699 O O . THR A 1 90 ? -15.065 -2.666 8.602 1.00 83.44 90 THR A O 1
ATOM 702 N N . ASN A 1 91 ? -13.475 -1.869 9.975 1.00 84.44 91 ASN A N 1
ATOM 703 C CA . ASN A 1 91 ? -13.381 -3.021 10.886 1.00 84.44 91 ASN A CA 1
ATOM 704 C C . ASN A 1 91 ? -12.982 -4.354 10.216 1.00 84.44 91 ASN A C 1
ATOM 706 O O . ASN A 1 91 ? -13.243 -5.430 10.750 1.00 84.44 91 ASN A O 1
ATOM 710 N N . ASN A 1 92 ? -12.287 -4.293 9.079 1.00 86.94 92 ASN A N 1
ATOM 711 C CA . ASN A 1 92 ? -11.848 -5.452 8.293 1.00 86.94 92 ASN A CA 1
ATOM 712 C C . ASN A 1 92 ? -10.355 -5.769 8.453 1.00 86.94 92 ASN A C 1
ATOM 714 O O . ASN A 1 92 ? -9.825 -6.627 7.749 1.00 86.94 92 ASN A O 1
ATOM 718 N N . PHE A 1 93 ? -9.656 -5.106 9.379 1.00 89.69 93 PHE A N 1
ATOM 719 C CA . PHE A 1 93 ? -8.212 -5.291 9.553 1.00 89.69 93 PHE A CA 1
ATOM 720 C C . PHE A 1 93 ? -7.820 -6.732 9.895 1.00 89.69 93 PHE A C 1
ATOM 722 O O . PHE A 1 93 ? -6.842 -7.244 9.362 1.00 89.69 93 PHE A O 1
ATOM 729 N N . ASN A 1 94 ? -8.601 -7.418 10.736 1.00 89.75 94 ASN A N 1
ATOM 730 C CA . ASN A 1 94 ? -8.330 -8.819 11.071 1.00 89.75 94 ASN A CA 1
ATOM 731 C C . ASN A 1 94 ? -8.367 -9.703 9.824 1.00 89.75 94 ASN A C 1
ATOM 733 O O . ASN A 1 94 ? -7.472 -10.514 9.625 1.00 89.75 94 ASN A O 1
ATOM 737 N N . ALA A 1 95 ? -9.330 -9.470 8.933 1.00 88.06 95 ALA A N 1
ATOM 738 C CA . ALA A 1 95 ? -9.413 -10.196 7.676 1.00 88.06 95 ALA A CA 1
ATOM 739 C C . ALA A 1 95 ? -8.254 -9.832 6.722 1.00 88.06 95 ALA A C 1
ATOM 741 O O . ALA A 1 95 ? -7.780 -10.705 5.998 1.00 88.06 95 ALA A O 1
ATOM 742 N N . VAL A 1 96 ? -7.717 -8.604 6.767 1.00 90.81 96 VAL A N 1
ATOM 743 C CA . VAL A 1 96 ? -6.453 -8.271 6.077 1.00 90.81 96 VAL A CA 1
ATOM 744 C C . VAL A 1 96 ? -5.288 -9.095 6.627 1.00 90.81 96 VAL A C 1
ATOM 746 O O . VAL A 1 96 ? -4.496 -9.622 5.851 1.00 90.81 96 VAL A O 1
ATOM 749 N N . MET A 1 97 ? -5.187 -9.240 7.949 1.00 92.06 97 MET A N 1
ATOM 750 C CA . MET A 1 97 ? -4.109 -10.003 8.583 1.00 92.06 97 MET A CA 1
ATOM 751 C C . MET A 1 97 ? -4.229 -11.512 8.332 1.00 92.06 97 MET A C 1
ATOM 753 O O . MET A 1 97 ? -3.224 -12.162 8.056 1.00 92.06 97 MET A O 1
ATOM 757 N N . GLU A 1 98 ? -5.443 -12.062 8.383 1.00 91.38 98 GLU A N 1
ATOM 758 C CA . GLU A 1 98 ? -5.729 -13.476 8.102 1.00 91.38 98 GLU A CA 1
ATOM 759 C C . GLU A 1 98 ? -5.455 -13.847 6.639 1.00 91.38 98 GLU A C 1
ATOM 761 O O . GLU A 1 98 ? -5.018 -14.960 6.359 1.00 91.38 98 GLU A O 1
ATOM 766 N N . ASN A 1 99 ? -5.665 -12.909 5.708 1.00 90.75 99 ASN A N 1
ATOM 767 C CA . ASN A 1 99 ? -5.504 -13.127 4.266 1.00 90.75 99 ASN A CA 1
ATOM 768 C C . ASN A 1 99 ? -4.258 -12.448 3.685 1.00 90.75 99 ASN A C 1
ATOM 770 O O . ASN A 1 99 ? -4.153 -12.279 2.471 1.00 90.75 99 ASN A O 1
ATOM 774 N N . PHE A 1 100 ? -3.313 -12.053 4.540 1.00 91.81 100 PHE A N 1
ATOM 775 C CA . PHE A 1 100 ? -2.185 -11.196 4.179 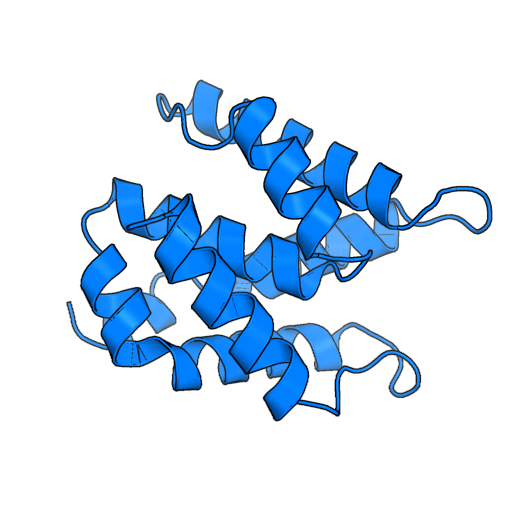1.00 91.81 100 PHE A CA 1
ATOM 776 C C . PHE A 1 100 ? -1.421 -11.684 2.941 1.00 91.81 100 PHE A C 1
ATOM 778 O O . PHE A 1 100 ? -1.144 -10.893 2.042 1.00 91.81 100 PHE A O 1
ATOM 785 N N . ASP A 1 101 ? -1.133 -12.984 2.866 1.00 91.19 101 ASP A N 1
ATOM 786 C CA . ASP A 1 101 ? -0.356 -13.567 1.769 1.00 91.19 101 ASP A CA 1
ATOM 787 C C . ASP A 1 101 ? -1.067 -13.435 0.417 1.00 91.19 101 ASP A C 1
ATOM 789 O O . ASP A 1 101 ? -0.483 -12.925 -0.538 1.00 91.19 101 ASP A O 1
ATOM 793 N N . ILE A 1 102 ? -2.356 -13.778 0.364 1.00 90.94 102 ILE A N 1
ATOM 794 C CA . ILE A 1 102 ? -3.177 -13.659 -0.849 1.00 90.94 102 ILE A CA 1
ATOM 795 C C . ILE A 1 102 ? -3.294 -12.190 -1.276 1.00 90.94 102 ILE A C 1
ATOM 797 O O . ILE A 1 102 ? -3.217 -11.867 -2.460 1.00 90.94 102 ILE A O 1
ATOM 801 N N . LEU A 1 103 ? -3.456 -11.271 -0.319 1.00 92.12 103 LEU A N 1
ATOM 802 C CA . LEU A 1 103 ? -3.551 -9.842 -0.622 1.00 92.12 103 LEU A CA 1
ATOM 803 C C . LEU A 1 103 ? -2.243 -9.305 -1.212 1.00 92.12 103 LEU A C 1
ATOM 805 O O . LEU A 1 103 ? -2.281 -8.540 -2.176 1.00 92.12 103 LEU A O 1
ATOM 809 N N . VAL A 1 104 ? -1.095 -9.720 -0.668 1.00 91.88 104 VAL A N 1
ATOM 810 C CA . VAL A 1 104 ? 0.223 -9.349 -1.198 1.00 91.88 104 VAL A CA 1
ATOM 811 C C . VAL A 1 104 ? 0.379 -9.848 -2.636 1.00 91.88 104 VAL A C 1
ATOM 813 O O . VAL A 1 104 ? 0.773 -9.061 -3.498 1.00 91.88 104 VAL A O 1
ATOM 816 N N . GLU A 1 105 ? 0.016 -11.100 -2.919 1.00 90.75 105 GLU A N 1
ATOM 817 C CA . GLU A 1 105 ? 0.057 -11.677 -4.272 1.00 90.75 105 GLU A CA 1
ATOM 818 C C . GLU A 1 105 ? -0.811 -10.889 -5.260 1.00 90.75 105 GLU A C 1
ATOM 820 O O . GLU A 1 105 ? -0.331 -10.457 -6.309 1.00 90.75 105 GLU A O 1
ATOM 825 N N . VAL A 1 106 ? -2.063 -10.598 -4.898 1.00 91.06 106 VAL A N 1
ATOM 826 C CA . VAL A 1 106 ? -2.983 -9.838 -5.758 1.00 91.06 106 VAL A CA 1
ATOM 827 C C . VAL A 1 106 ? -2.448 -8.437 -6.054 1.00 91.06 106 VAL A C 1
ATOM 829 O O . VAL A 1 106 ? -2.550 -7.954 -7.188 1.00 91.06 106 VAL A O 1
ATOM 832 N N . MET A 1 107 ? -1.865 -7.764 -5.062 1.00 92.31 107 MET A N 1
ATOM 833 C CA . MET A 1 107 ? -1.262 -6.447 -5.264 1.00 92.31 107 MET A CA 1
ATOM 834 C C . MET A 1 107 ? -0.024 -6.511 -6.163 1.00 92.31 107 MET A C 1
ATOM 836 O O . MET A 1 107 ? 0.118 -5.672 -7.056 1.00 92.31 107 MET A O 1
ATOM 840 N N . LEU A 1 108 ? 0.841 -7.508 -5.965 1.00 91.31 108 LEU A N 1
ATOM 841 C CA . LEU A 1 108 ? 2.031 -7.736 -6.788 1.00 91.31 108 LEU A CA 1
ATOM 842 C C . LEU A 1 108 ? 1.668 -8.005 -8.245 1.00 91.31 108 LEU A C 1
ATOM 844 O O . LEU A 1 108 ? 2.242 -7.381 -9.134 1.00 91.31 108 LEU A O 1
ATOM 848 N N . ASP A 1 109 ? 0.683 -8.863 -8.498 1.00 90.75 109 ASP A N 1
ATOM 849 C CA . ASP A 1 109 ? 0.216 -9.162 -9.850 1.00 90.75 109 ASP A CA 1
ATOM 850 C C . ASP A 1 109 ? -0.298 -7.909 -10.562 1.00 90.75 109 ASP A C 1
ATOM 852 O O . ASP A 1 109 ? 0.026 -7.659 -11.725 1.00 90.75 109 ASP A O 1
ATOM 856 N N . ASN A 1 110 ? -1.077 -7.078 -9.864 1.00 92.06 110 ASN A N 1
ATOM 857 C CA . ASN A 1 110 ? -1.575 -5.825 -10.429 1.00 92.06 110 ASN A CA 1
ATOM 858 C C . ASN A 1 110 ? -0.450 -4.805 -10.664 1.00 92.06 110 ASN A C 1
ATOM 860 O O . ASN A 1 110 ? -0.472 -4.104 -11.676 1.00 92.06 110 ASN A O 1
ATOM 864 N N . TYR A 1 111 ? 0.541 -4.737 -9.775 1.00 91.88 111 TYR A N 1
ATOM 865 C CA . TYR A 1 111 ? 1.720 -3.886 -9.941 1.00 91.88 111 TYR A CA 1
ATOM 866 C C . TYR A 1 111 ? 2.577 -4.322 -11.135 1.00 91.88 111 TYR A C 1
ATOM 868 O O . TYR A 1 111 ? 2.848 -3.520 -12.031 1.00 91.88 111 TYR A O 1
ATOM 876 N N . ASN A 1 112 ? 2.948 -5.602 -11.188 1.00 90.75 1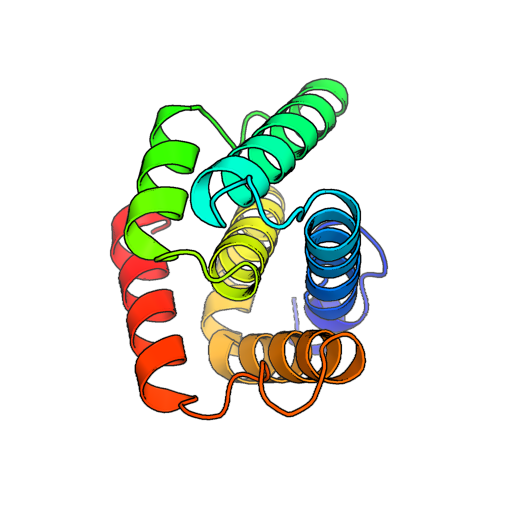12 ASN A N 1
ATOM 877 C CA . ASN A 1 112 ? 3.826 -6.176 -12.208 1.00 90.75 112 ASN A CA 1
ATOM 878 C C . ASN A 1 112 ? 3.216 -6.117 -13.619 1.00 90.75 112 ASN A C 1
ATOM 880 O O . ASN A 1 112 ? 3.955 -6.067 -14.597 1.00 90.75 112 ASN A O 1
ATOM 884 N N . ARG A 1 113 ? 1.882 -6.058 -13.749 1.00 90.81 113 ARG A N 1
ATOM 885 C CA . ARG A 1 113 ? 1.198 -5.810 -15.035 1.00 90.81 113 ARG A CA 1
ATOM 886 C C . ARG A 1 113 ? 1.347 -4.376 -15.552 1.00 90.81 113 ARG A C 1
ATOM 888 O O . ARG A 1 113 ? 1.137 -4.143 -16.739 1.00 90.81 113 ARG A O 1
ATOM 895 N N . LEU A 1 114 ? 1.642 -3.415 -14.678 1.00 90.69 114 LEU A N 1
ATOM 896 C CA . LEU A 1 114 ? 1.719 -1.990 -15.016 1.00 90.69 114 LEU A CA 1
ATOM 897 C C . LEU A 1 114 ? 3.153 -1.485 -15.170 1.00 90.69 114 LEU A C 1
ATOM 899 O O . LEU A 1 114 ? 3.371 -0.481 -15.850 1.00 90.69 114 LEU A O 1
ATOM 903 N N . VAL A 1 115 ? 4.124 -2.138 -14.531 1.00 87.38 115 VAL A N 1
ATOM 904 C CA . VAL A 1 115 ? 5.529 -1.728 -14.598 1.00 87.38 115 VAL A CA 1
ATOM 905 C C . VAL A 1 115 ? 6.325 -2.572 -15.595 1.00 87.38 115 VAL A C 1
ATOM 907 O O . VAL A 1 115 ? 6.005 -3.737 -15.820 1.00 87.38 115 VAL A O 1
ATOM 910 N N . PRO A 1 116 ? 7.396 -2.019 -16.194 1.00 85.56 116 PRO A N 1
ATOM 911 C CA . PRO A 1 116 ? 8.332 -2.812 -16.982 1.00 85.56 116 PRO A CA 1
ATOM 912 C C . PRO A 1 116 ? 8.903 -3.980 -16.170 1.00 85.56 116 PRO A C 1
ATOM 914 O O . PRO A 1 116 ? 9.203 -3.810 -14.989 1.00 85.56 116 PRO A O 1
ATOM 917 N N . ALA A 1 117 ? 9.135 -5.128 -16.815 1.00 82.00 117 ALA A N 1
ATOM 918 C CA . ALA A 1 117 ? 9.607 -6.345 -16.148 1.00 82.00 117 ALA A CA 1
ATOM 919 C C . ALA A 1 117 ? 10.874 -6.117 -15.301 1.00 82.00 117 ALA A C 1
ATOM 921 O O . ALA A 1 117 ? 10.949 -6.551 -14.164 1.00 82.00 117 ALA A O 1
ATOM 922 N N . ASN A 1 118 ? 11.843 -5.331 -15.772 1.00 81.50 118 ASN A N 1
ATOM 923 C CA . ASN A 1 118 ? 13.063 -5.036 -15.007 1.00 81.50 118 ASN A CA 1
ATOM 924 C C . ASN A 1 118 ? 12.855 -4.175 -13.740 1.00 81.50 118 ASN A C 1
ATOM 926 O O . ASN A 1 118 ? 13.811 -3.939 -13.006 1.00 81.50 118 ASN A O 1
ATOM 930 N N . LYS A 1 119 ? 11.640 -3.673 -13.505 1.00 80.88 119 LYS A N 1
ATOM 931 C CA . LYS A 1 119 ? 11.234 -2.927 -12.305 1.00 80.88 119 LYS A CA 1
ATOM 932 C C . LYS A 1 119 ? 10.220 -3.693 -11.453 1.00 80.88 119 LYS A C 1
ATOM 934 O O . LYS A 1 119 ? 9.768 -3.154 -10.446 1.00 80.88 119 LYS A O 1
ATOM 939 N N . GLY A 1 120 ? 9.847 -4.905 -11.864 1.00 78.88 120 GLY A N 1
ATOM 940 C CA . GLY A 1 120 ? 8.980 -5.776 -11.086 1.00 78.88 120 GLY A CA 1
ATOM 941 C C . GLY A 1 120 ? 9.617 -6.154 -9.750 1.00 78.88 120 GLY A C 1
ATOM 942 O O . GLY A 1 120 ? 10.841 -6.142 -9.592 1.00 78.88 120 GLY A O 1
ATOM 943 N N . ILE A 1 121 ? 8.775 -6.493 -8.779 1.00 80.38 121 ILE A N 1
ATOM 944 C CA . ILE A 1 121 ? 9.233 -7.046 -7.503 1.00 80.38 121 ILE A CA 1
ATOM 945 C C . ILE A 1 121 ? 9.267 -8.564 -7.655 1.00 80.38 121 ILE A C 1
ATOM 947 O O . ILE A 1 121 ? 8.243 -9.170 -7.964 1.00 80.38 121 ILE A O 1
ATOM 951 N N . TYR A 1 122 ? 10.443 -9.153 -7.435 1.00 75.12 122 TYR A N 1
ATOM 952 C CA . TYR A 1 122 ? 10.673 -10.600 -7.540 1.00 75.12 122 TYR A CA 1
ATOM 953 C C . TYR A 1 122 ? 11.200 -11.226 -6.241 1.00 75.12 122 TYR A C 1
ATOM 955 O O . TYR A 1 122 ? 11.056 -12.428 -6.039 1.00 75.12 122 TYR A O 1
ATOM 963 N N . ASP A 1 123 ? 11.774 -10.425 -5.334 1.00 82.00 123 ASP A N 1
ATOM 964 C CA . ASP A 1 123 ? 12.100 -10.863 -3.970 1.00 82.00 123 ASP A CA 1
ATOM 965 C C . ASP A 1 123 ? 10.879 -10.689 -3.058 1.00 82.00 123 ASP A C 1
ATOM 967 O O . ASP A 1 123 ? 10.720 -9.700 -2.332 1.00 82.00 123 ASP A O 1
ATOM 971 N N . PHE A 1 124 ? 9.980 -11.667 -3.136 1.00 82.94 124 PHE A N 1
ATOM 972 C CA . PHE A 1 124 ? 8.719 -11.651 -2.404 1.00 82.94 124 PHE A CA 1
ATOM 973 C C . PHE A 1 124 ? 8.909 -11.815 -0.898 1.00 82.94 124 PHE A C 1
ATOM 975 O O . PHE A 1 124 ? 8.204 -11.179 -0.118 1.00 82.94 124 PHE A O 1
ATOM 982 N N . THR A 1 125 ? 9.869 -12.634 -0.464 1.00 87.44 125 THR A N 1
ATOM 983 C CA . THR A 1 125 ? 10.067 -12.943 0.956 1.00 87.44 125 THR A CA 1
ATOM 984 C C . THR A 1 125 ? 10.530 -11.715 1.734 1.00 87.44 125 THR A C 1
ATOM 986 O O . THR A 1 125 ? 9.962 -11.403 2.784 1.00 87.44 125 THR A O 1
ATOM 989 N N . SER A 1 126 ? 11.519 -10.982 1.217 1.00 87.81 126 SER A N 1
ATOM 990 C CA . SER A 1 126 ? 12.017 -9.768 1.872 1.00 87.81 126 SER A CA 1
ATOM 991 C C . SER A 1 126 ? 10.949 -8.672 1.930 1.00 87.81 126 SER A C 1
ATOM 993 O O . SER A 1 126 ? 10.719 -8.066 2.983 1.00 87.81 126 SER A O 1
ATOM 995 N N . PHE A 1 127 ? 10.243 -8.450 0.817 1.00 88.44 127 PHE A N 1
ATOM 996 C CA . PHE A 1 127 ? 9.139 -7.493 0.735 1.00 88.44 127 PHE A CA 1
ATOM 997 C C . PHE A 1 127 ? 8.028 -7.811 1.747 1.00 88.44 127 PHE A C 1
ATOM 999 O O . PHE A 1 127 ? 7.664 -6.964 2.569 1.00 88.44 127 PHE A O 1
ATOM 1006 N N . LYS A 1 128 ? 7.561 -9.064 1.751 1.00 91.25 128 LYS A N 1
ATOM 1007 C CA . LYS A 1 128 ? 6.516 -9.575 2.645 1.00 91.25 128 LYS A CA 1
ATOM 1008 C C . LYS A 1 128 ? 6.877 -9.385 4.121 1.00 91.25 128 LYS A C 1
ATOM 1010 O O . LYS A 1 128 ? 6.059 -8.898 4.901 1.00 91.25 128 LYS A O 1
ATOM 1015 N N . ASN A 1 129 ? 8.109 -9.719 4.506 1.00 92.56 129 ASN A N 1
ATOM 1016 C CA . ASN A 1 129 ? 8.565 -9.602 5.892 1.00 92.56 129 ASN A CA 1
ATOM 1017 C C . ASN A 1 129 ? 8.582 -8.148 6.380 1.00 92.56 129 ASN A C 1
ATOM 1019 O O . ASN A 1 129 ? 8.153 -7.874 7.503 1.00 92.56 129 ASN A O 1
ATOM 1023 N N . ARG A 1 130 ? 9.029 -7.203 5.540 1.00 93.56 130 ARG A N 1
ATOM 1024 C CA . ARG A 1 130 ? 9.003 -5.774 5.888 1.00 93.56 130 ARG A CA 1
ATOM 1025 C C . ARG A 1 130 ? 7.584 -5.246 6.040 1.00 93.56 130 ARG A C 1
ATOM 1027 O O . ARG A 1 130 ? 7.331 -4.498 6.983 1.00 93.56 130 ARG A O 1
ATOM 1034 N N . LEU A 1 131 ? 6.674 -5.637 5.144 1.00 94.44 131 LEU A N 1
ATOM 1035 C CA . LEU A 1 131 ? 5.263 -5.274 5.253 1.00 94.44 131 LEU A CA 1
ATOM 1036 C C . LEU A 1 131 ? 4.672 -5.801 6.559 1.00 94.44 131 LEU A C 1
ATOM 1038 O O . LEU A 1 131 ? 4.178 -5.014 7.355 1.00 94.44 131 LEU A O 1
ATOM 1042 N N . MET A 1 132 ? 4.790 -7.103 6.825 1.00 94.75 132 MET A N 1
ATOM 1043 C CA . MET A 1 132 ? 4.242 -7.727 8.033 1.00 94.75 132 MET A CA 1
ATOM 1044 C C . MET A 1 132 ? 4.784 -7.081 9.317 1.00 94.75 132 MET A C 1
ATOM 1046 O O . MET A 1 132 ? 4.031 -6.861 10.266 1.00 94.75 132 MET A O 1
ATOM 1050 N N . LEU A 1 133 ? 6.078 -6.743 9.353 1.00 95.12 133 LEU A N 1
ATOM 1051 C CA . LEU A 1 133 ? 6.674 -6.039 10.488 1.00 95.12 133 LEU A CA 1
ATOM 1052 C C . LEU A 1 133 ? 6.033 -4.661 10.696 1.00 95.12 133 LEU A C 1
ATOM 1054 O O . LEU A 1 133 ? 5.678 -4.325 11.822 1.00 95.12 133 LEU A O 1
ATOM 1058 N N . PHE A 1 134 ? 5.849 -3.894 9.618 1.00 95.69 134 PHE A N 1
ATOM 1059 C CA . PHE A 1 134 ? 5.192 -2.589 9.673 1.00 95.69 134 PHE A CA 1
ATOM 1060 C C . PHE A 1 134 ? 3.739 -2.697 10.142 1.00 95.69 134 PHE A C 1
ATOM 1062 O O . PHE A 1 134 ? 3.320 -1.946 11.019 1.00 95.69 134 PHE A O 1
ATOM 1069 N N . MET A 1 135 ? 2.985 -3.659 9.599 1.00 93.62 135 MET A N 1
ATOM 1070 C CA . MET A 1 135 ? 1.595 -3.907 9.989 1.00 93.62 135 MET A CA 1
ATOM 1071 C C . MET A 1 135 ? 1.477 -4.124 11.501 1.00 93.62 135 MET A C 1
ATOM 1073 O O . MET A 1 135 ? 0.597 -3.554 12.138 1.00 93.62 135 MET A O 1
ATOM 1077 N N . LYS A 1 136 ? 2.390 -4.909 12.081 1.00 91.94 136 LYS A N 1
ATOM 1078 C CA . LYS A 1 136 ? 2.388 -5.224 13.513 1.00 91.94 136 LYS A CA 1
ATOM 1079 C C . LYS A 1 136 ? 2.871 -4.087 14.408 1.00 91.94 136 LYS A C 1
ATOM 1081 O O . LYS A 1 136 ? 2.436 -4.035 15.549 1.00 91.94 136 LYS A O 1
ATOM 1086 N N . SER A 1 137 ? 3.792 -3.237 13.946 1.00 92.38 137 SER A N 1
ATOM 1087 C CA . SER A 1 137 ? 4.367 -2.179 14.790 1.00 92.38 137 SER A CA 1
ATOM 1088 C C . SER A 1 137 ? 3.602 -0.863 14.727 1.00 92.38 137 SER A C 1
ATOM 1090 O O . SER A 1 137 ? 3.598 -0.121 15.703 1.00 92.38 137 SER A O 1
ATOM 1092 N N . GLU A 1 138 ? 2.997 -0.551 13.580 1.00 91.94 138 GLU A N 1
ATOM 1093 C CA . GLU A 1 138 ? 2.375 0.755 13.347 1.00 91.94 138 GLU A CA 1
ATOM 1094 C C . GLU A 1 138 ? 0.848 0.700 13.267 1.00 91.94 138 GLU A C 1
ATOM 1096 O O . GLU A 1 138 ? 0.203 1.735 13.441 1.00 91.94 138 GLU A O 1
ATOM 1101 N N . LEU A 1 139 ? 0.265 -0.466 12.960 1.00 87.62 139 LEU A N 1
ATOM 1102 C CA . LEU A 1 139 ? -1.163 -0.590 12.649 1.00 87.62 139 LEU A CA 1
ATOM 1103 C C . LEU A 1 139 ? -1.943 -1.555 13.551 1.00 87.62 139 LEU A C 1
ATOM 1105 O O . LEU A 1 139 ? -3.170 -1.548 13.458 1.00 87.62 139 LEU A O 1
ATOM 1109 N N . ILE A 1 140 ? -1.294 -2.321 14.429 1.00 83.31 140 ILE A N 1
ATOM 1110 C CA . ILE A 1 140 ? -1.934 -3.096 15.511 1.00 83.31 140 ILE A CA 1
ATOM 1111 C C . ILE A 1 140 ? -1.732 -2.335 16.812 1.00 83.31 140 ILE A C 1
ATOM 1113 O O . ILE A 1 140 ? -2.762 -2.026 17.449 1.00 83.31 140 ILE A O 1
#

Sequence (140 aa):
MTAYEILDNGGPGCPGETARVMTRNYIEFKSPFKSSNSVIRKILNDRDVVYKQIGMDVLNSVLIEKIIQKANGEILFAAFVEMAITNKTTNNFNAVMENFDILVEVMLDNYNRLVPANKGIYDFTSFKNRLMLFMKSELI

Foldseek 3Di:
DAPCVQCPPPDQLHLLNLLQVLLVQQVVPDDPPDQLLRSLLVVLVVVCVVCVVVVHRQRDPVNSVVQSVLCVSPSLLSSLVRSLSRCVVVVNNVVCVVCVVVSSVSSLVSNCVRDDVVPRDDPSVVSSVSSVVCCVPPPD

Radius of gyration: 13.96 Å; chains: 1; bounding box: 30×29×32 Å

Organism: Psychroflexus torquis (strain ATCC 700755 / CIP 106069 / ACAM 623) (NCBI:txid313595)